Protein AF-A0A2J8N639-F1 (afdb_monomer)

Organism: Pan troglodytes (NCBI:txid9598)

Nearest PDB structures (foldseek):
  8d0v-assembly2_B  TM=6.821E-01  e=2.154E-20  Homo sapiens
  8czl-assembly1_A  TM=6.821E-01  e=3.041E-20  Homo sapiens
  6wq1-assembly3_C  TM=6.796E-01  e=7.989E-16  Homo sapiens
  8car-assembly1_A  TM=8.330E-01  e=1.829E-03  Thermomonospora curvata
  8byk-assembly1_A  TM=8.076E-01  e=1.722E-02  Clostridium

Solvent-accessible surface area (backbone atoms only — not comparable to full-atom values): 7692 Å² total; per-residue (Å²): 106,70,67,56,55,49,52,53,14,35,52,44,7,59,77,69,70,32,52,92,64,26,59,56,37,44,72,60,96,92,40,78,34,56,25,23,69,72,12,52,25,26,57,48,46,50,52,53,71,74,62,74,48,74,86,54,46,65,52,48,53,35,45,52,52,47,42,70,74,64,31,79,40,64,64,24,46,6,27,38,58,8,21,39,21,28,26,48,34,26,46,52,48,16,75,72,68,69,45,63,69,28,46,51,53,26,51,56,40,45,56,58,55,72,49,68,80,74,76,75,42,52,83,44,97,49,53,66,35,54,47,53,9,50,46,18,33,51,49,45,57,60,49,59,76,70,116

Secondary structure (DSSP, 8-state):
-HHHHHHHHHHHHHHTT-TTT-S---EETTEE--STTTSHHHHHHHHHHHH--GGGHHHHHHHHHHHHHH-S-TT-SSTTTSHHHHHHHHHHHHHHH--HHHHHHHHHHHHHHHTTTTT-PPPPSSTTSTTTSHHHHHHHHHHTT--

Mean predicted aligned error: 6.3 Å

InterPro domains:
  IPR007822 Lanthionine synthetase C-like [PF05147] (48-146)
  IPR007822 Lanthionine synthetase C-like [PR01950] (33-53)
  IPR007822 Lanthionine synthetase C-like [PR01950] (77-90)
  IPR007822 Lanthionine synthetase C-like [PR01950] (127-144)
  IPR007822 Lanthionine synthetase C-like [SM01260] (1-146)
  IPR012341 Six-hairpin glycosidase-like superfamily [G3DSA:1.50.10.10] (1-50)
  IPR012341 Six-hairpin glycosidase-like superfamily [G3DSA:1.50.10.10] (51-147)

Radius of gyration: 14.68 Å; Cα contacts (8 Å, |Δi|>4): 247; chains: 1; bounding box: 36×25×37 Å

Foldseek 3Di:
DLVVQLVQQQVVCVVVVVCVQANGWFDDPNDTALACAGHDQVSLLVVCVPPVDPVCLVRLVSSLVVCLVQVQDLQFCAQGRHLLVSLVSLVSNCVSPVPVVSLVSSVVSLVVLVCHPVSNRDQFPPQPDRGRHDVVSVVSNVVNVPD

Sequence (147 aa):
ICETILTSGENLARKRNFTAKSPLMYEWYQEYYVGAAHGLAGIYYYLMQVFREEKYLCDAYQCADVIWQYGLLKKGYGLCHGSAGNAYAFLTLYNFTQDMKYLYRACKFAEWCLEYGEHGCRTPDTPFSLFEGMAGTIYFLADLLVP

pLDDT: mean 86.38, std 10.73, range [60.75, 98.56]

Structure (mmCIF, N/CA/C/O backbone):
data_AF-A0A2J8N639-F1
#
_entry.id   AF-A0A2J8N639-F1
#
loop_
_atom_site.group_PDB
_atom_site.id
_atom_site.type_symbol
_atom_site.label_atom_id
_atom_site.label_alt_id
_atom_site.label_comp_id
_atom_site.label_asym_id
_atom_site.label_entity_id
_atom_site.label_seq_id
_atom_site.pdbx_PDB_ins_code
_atom_site.Cartn_x
_atom_site.Cartn_y
_atom_site.Cartn_z
_atom_site.occupancy
_atom_site.B_iso_or_equiv
_atom_site.auth_seq_id
_atom_site.auth_comp_id
_atom_site.auth_asym_id
_atom_site.auth_atom_id
_atom_site.pdbx_PDB_model_num
ATOM 1 N N . ILE A 1 1 ? 6.337 -12.738 18.473 1.00 64.00 1 ILE A N 1
ATOM 2 C CA . ILE A 1 1 ? 6.641 -12.087 17.171 1.00 64.00 1 ILE A CA 1
ATOM 3 C C . ILE A 1 1 ? 5.738 -10.873 16.951 1.00 64.00 1 ILE A C 1
ATOM 5 O O . ILE A 1 1 ? 6.276 -9.778 16.904 1.00 64.00 1 ILE A O 1
ATOM 9 N N . CYS A 1 2 ? 4.405 -11.010 16.898 1.00 66.06 2 CYS A N 1
ATOM 10 C CA . CYS A 1 2 ? 3.497 -9.863 16.697 1.00 66.06 2 CYS A CA 1
ATOM 11 C C . CYS A 1 2 ? 3.646 -8.773 17.769 1.00 66.06 2 CYS A C 1
ATOM 13 O O . CYS A 1 2 ? 3.852 -7.615 17.430 1.00 66.06 2 CYS A O 1
ATOM 15 N N . GLU A 1 3 ? 3.653 -9.146 19.053 1.00 74.62 3 GLU A N 1
ATOM 16 C CA . GLU A 1 3 ? 3.900 -8.194 20.150 1.00 74.62 3 GLU A CA 1
ATOM 17 C C . GLU A 1 3 ? 5.250 -7.486 20.020 1.00 74.62 3 GLU A C 1
ATOM 19 O O . GLU A 1 3 ? 5.358 -6.294 20.284 1.00 74.62 3 GLU A O 1
ATOM 24 N N . THR A 1 4 ? 6.282 -8.199 19.566 1.00 79.44 4 THR A N 1
ATOM 25 C CA . THR A 1 4 ? 7.621 -7.638 19.351 1.00 79.44 4 THR A CA 1
ATOM 26 C C . THR A 1 4 ? 7.606 -6.581 18.244 1.00 79.44 4 THR A C 1
ATOM 28 O O . THR A 1 4 ? 8.224 -5.529 18.390 1.00 79.44 4 THR A O 1
ATOM 31 N N . ILE A 1 5 ? 6.868 -6.836 17.158 1.00 76.50 5 ILE A N 1
ATOM 32 C CA . ILE A 1 5 ? 6.698 -5.905 16.034 1.00 76.50 5 ILE A CA 1
ATOM 33 C C . ILE A 1 5 ? 5.902 -4.665 16.466 1.00 76.50 5 ILE A C 1
ATOM 35 O O . ILE A 1 5 ? 6.301 -3.545 16.136 1.00 76.50 5 ILE A O 1
ATOM 39 N N . LEU A 1 6 ? 4.818 -4.849 17.227 1.00 80.06 6 LEU A N 1
ATOM 40 C CA . LEU A 1 6 ? 4.016 -3.756 17.788 1.00 80.06 6 LEU A CA 1
ATOM 41 C C . LEU A 1 6 ? 4.853 -2.898 18.742 1.00 80.06 6 LEU A C 1
ATOM 43 O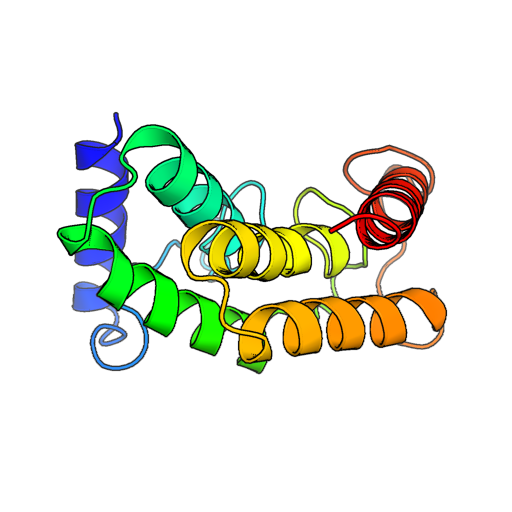 O . LEU A 1 6 ? 5.024 -1.707 18.509 1.00 80.06 6 LEU A O 1
ATOM 47 N N . THR A 1 7 ? 5.496 -3.525 19.729 1.00 85.19 7 THR A N 1
ATOM 48 C CA . THR A 1 7 ? 6.348 -2.848 20.722 1.00 85.19 7 THR A CA 1
ATOM 49 C C . THR A 1 7 ? 7.463 -2.051 20.045 1.00 85.19 7 THR A C 1
ATOM 51 O O . THR A 1 7 ? 7.733 -0.909 20.413 1.00 85.19 7 THR A O 1
ATOM 54 N N . SER A 1 8 ? 8.119 -2.626 19.029 1.00 86.25 8 SER A N 1
ATOM 55 C CA . SER A 1 8 ? 9.143 -1.913 18.258 1.00 86.25 8 SER A CA 1
ATOM 56 C C . SER A 1 8 ? 8.564 -0.688 17.543 1.00 86.25 8 SER A C 1
ATOM 58 O O . SER A 1 8 ? 9.176 0.382 17.577 1.00 86.25 8 SER A O 1
ATOM 60 N N . GLY A 1 9 ? 7.394 -0.839 16.915 1.00 85.00 9 GLY A N 1
ATOM 61 C CA . GLY A 1 9 ? 6.716 0.233 16.191 1.00 85.00 9 GLY A CA 1
ATOM 62 C C . GLY A 1 9 ? 6.274 1.384 17.097 1.00 85.00 9 GLY A C 1
ATOM 63 O O . GLY A 1 9 ? 6.541 2.547 16.792 1.00 85.00 9 GLY A O 1
ATOM 64 N N . GLU A 1 10 ? 5.661 1.065 18.237 1.00 87.81 10 GLU A N 1
ATOM 65 C CA . GLU A 1 10 ? 5.215 2.033 19.246 1.00 87.81 10 GLU A CA 1
ATOM 66 C C . GLU A 1 10 ? 6.390 2.804 19.851 1.00 87.81 10 GLU A C 1
ATOM 68 O O . GLU A 1 10 ? 6.333 4.025 20.023 1.00 87.81 10 GLU A O 1
ATOM 73 N N . ASN A 1 11 ? 7.482 2.098 20.167 1.00 89.50 11 ASN A N 1
ATOM 74 C CA . ASN A 1 11 ? 8.679 2.706 20.739 1.00 89.50 11 ASN A CA 1
ATOM 75 C C . ASN A 1 11 ? 9.284 3.739 19.790 1.00 89.50 11 ASN A C 1
ATOM 77 O O . ASN A 1 11 ? 9.648 4.836 20.226 1.00 89.50 11 ASN A O 1
ATOM 81 N N . LEU A 1 12 ? 9.369 3.423 18.494 1.00 87.19 12 LEU A N 1
ATOM 82 C CA . LEU A 1 12 ? 9.891 4.368 17.517 1.00 87.19 12 LEU A CA 1
ATOM 83 C C . LEU A 1 12 ? 8.930 5.538 17.285 1.00 87.19 12 LEU A C 1
ATOM 85 O O . LEU A 1 12 ? 9.378 6.687 17.270 1.00 87.19 12 LEU A O 1
ATOM 89 N N . ALA A 1 13 ? 7.625 5.271 17.165 1.00 86.94 13 ALA A N 1
ATOM 90 C CA . ALA A 1 13 ? 6.616 6.316 17.011 1.00 86.94 13 ALA A CA 1
ATOM 91 C C . ALA A 1 13 ? 6.670 7.320 18.172 1.00 86.94 13 ALA A C 1
ATOM 93 O O . ALA A 1 13 ? 6.679 8.531 17.948 1.00 86.94 13 ALA A O 1
ATOM 94 N N . ARG A 1 14 ? 6.819 6.829 19.408 1.00 89.19 14 ARG A N 1
ATOM 95 C CA . ARG A 1 14 ? 6.990 7.661 20.605 1.00 89.19 14 ARG A CA 1
ATOM 96 C C . ARG A 1 14 ? 8.307 8.432 20.592 1.00 89.19 14 ARG A C 1
ATOM 98 O O . ARG A 1 14 ? 8.305 9.642 20.783 1.00 89.19 14 ARG A O 1
ATOM 105 N N . LYS A 1 15 ? 9.429 7.756 20.320 1.00 89.69 15 LYS A N 1
ATOM 106 C CA . LYS A 1 15 ? 10.773 8.364 20.300 1.00 89.69 15 LYS A CA 1
ATOM 107 C C . LYS A 1 15 ? 10.891 9.508 19.288 1.00 89.69 15 LYS A C 1
ATOM 109 O O . LYS A 1 15 ? 11.682 10.425 19.490 1.00 89.69 15 LYS A O 1
ATOM 114 N N . ARG A 1 16 ? 10.137 9.443 18.190 1.00 88.38 16 ARG A N 1
ATOM 115 C CA . ARG A 1 16 ? 10.179 10.407 17.081 1.00 88.38 16 ARG A CA 1
ATOM 116 C C . ARG A 1 16 ? 8.973 11.357 17.042 1.00 88.38 16 ARG A C 1
ATOM 118 O O . ARG A 1 16 ? 8.853 12.114 16.085 1.00 88.38 16 ARG A O 1
ATOM 125 N N . ASN A 1 17 ? 8.107 11.345 18.062 1.00 85.25 17 ASN A N 1
ATOM 126 C CA . ASN A 1 17 ? 6.879 12.153 18.139 1.00 85.25 17 ASN A CA 1
ATOM 127 C C . ASN A 1 17 ? 5.917 11.958 16.946 1.00 85.25 17 ASN A C 1
ATOM 129 O O . ASN A 1 17 ? 5.268 12.900 16.491 1.00 85.25 17 ASN A O 1
ATOM 133 N N . PHE A 1 18 ? 5.803 10.726 16.445 1.00 82.94 18 PHE A N 1
ATOM 134 C CA . PHE A 1 18 ? 4.844 10.352 15.402 1.00 82.94 18 PHE A CA 1
ATOM 135 C C . PHE A 1 18 ? 3.499 9.874 15.932 1.00 82.94 18 PHE A C 1
ATOM 137 O O . PHE A 1 18 ? 2.576 9.781 15.134 1.00 82.94 18 PHE A O 1
ATOM 144 N N . THR A 1 19 ? 3.347 9.625 17.234 1.00 80.25 19 THR A N 1
ATOM 145 C CA . THR A 1 19 ? 2.131 9.042 17.835 1.00 80.25 19 THR A CA 1
ATOM 146 C C . THR A 1 19 ? 0.834 9.783 17.498 1.00 80.25 19 THR A C 1
ATOM 148 O O . THR A 1 19 ? -0.218 9.162 17.458 1.00 80.25 19 THR A O 1
ATOM 151 N N . ALA A 1 20 ? 0.888 11.090 17.216 1.00 77.44 20 ALA A N 1
ATOM 152 C CA . ALA A 1 20 ? -0.279 11.865 16.778 1.00 77.44 20 ALA A CA 1
ATOM 153 C C . ALA A 1 20 ? -0.687 11.622 15.308 1.00 77.44 20 ALA A C 1
ATOM 155 O O . ALA A 1 20 ? -1.785 11.993 14.907 1.00 77.44 20 ALA A O 1
ATOM 156 N N . LYS A 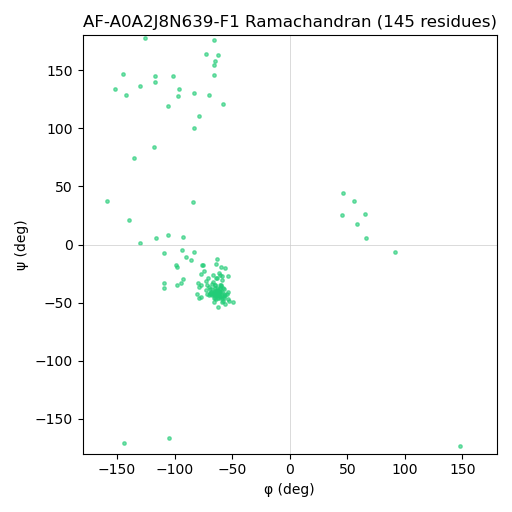1 21 ? 0.211 11.057 14.493 1.00 78.25 21 LYS A N 1
ATOM 157 C CA . LYS A 1 21 ? 0.018 10.771 13.061 1.00 78.25 21 LYS A CA 1
ATOM 158 C C . LYS A 1 21 ? -0.107 9.277 12.772 1.00 78.25 21 LYS A C 1
ATOM 160 O O . LYS A 1 21 ? -0.832 8.898 11.863 1.00 78.25 21 LYS A O 1
ATOM 165 N N . SER A 1 22 ? 0.652 8.455 13.491 1.00 80.19 22 SER A N 1
ATOM 166 C CA . SER A 1 22 ? 0.689 7.004 13.340 1.00 80.19 22 SER A CA 1
ATOM 167 C C . SER A 1 22 ? 1.056 6.365 14.678 1.00 80.19 22 SER A C 1
ATOM 169 O O . SER A 1 22 ? 2.039 6.801 15.290 1.00 80.19 22 SER A O 1
ATOM 171 N N . PRO A 1 23 ? 0.346 5.319 15.124 1.00 80.75 23 PRO A N 1
ATOM 172 C CA . PRO A 1 23 ? 0.629 4.677 16.403 1.00 80.75 23 PRO A CA 1
ATOM 173 C C . PRO A 1 23 ? 1.868 3.775 16.307 1.00 80.75 23 PRO A C 1
ATOM 175 O O . PRO A 1 23 ? 2.591 3.602 17.286 1.00 80.75 23 PRO A O 1
ATOM 178 N N . LEU A 1 24 ? 2.171 3.285 15.100 1.00 83.25 24 LEU A N 1
ATOM 179 C CA . LEU A 1 24 ? 3.375 2.522 14.780 1.00 83.25 24 LEU A CA 1
ATOM 180 C C . LEU A 1 24 ? 4.228 3.284 13.764 1.00 83.25 24 LEU A C 1
ATOM 182 O O . LEU A 1 24 ? 3.706 3.938 12.859 1.00 83.25 24 LEU A O 1
ATOM 186 N N . MET A 1 25 ? 5.547 3.180 13.885 1.00 84.69 25 MET A N 1
ATOM 187 C CA . MET A 1 25 ? 6.498 3.670 12.889 1.00 84.69 25 MET A CA 1
ATOM 188 C C . MET A 1 25 ? 7.692 2.724 12.822 1.00 84.69 25 MET A C 1
ATOM 190 O O . MET A 1 25 ? 8.101 2.183 13.844 1.00 84.69 25 MET A O 1
ATOM 194 N N . TYR A 1 26 ? 8.284 2.561 11.640 1.00 83.31 26 TYR A N 1
ATOM 195 C CA . TYR A 1 26 ? 9.437 1.684 11.436 1.00 83.31 26 TYR A CA 1
ATOM 196 C C . TYR A 1 26 ? 10.543 2.430 10.683 1.00 83.31 26 TYR A C 1
ATOM 198 O O . TYR A 1 26 ? 10.263 3.154 9.726 1.00 83.31 26 TYR A O 1
ATOM 206 N N . GLU A 1 27 ? 11.791 2.271 11.137 1.00 81.31 27 GLU A N 1
ATOM 207 C CA . GLU A 1 27 ? 12.986 2.810 10.479 1.00 81.31 27 GLU A CA 1
ATOM 208 C C . GLU A 1 27 ? 13.898 1.670 10.021 1.00 81.31 27 GLU A C 1
ATOM 210 O O . GLU A 1 27 ? 14.091 0.684 10.732 1.00 81.31 27 GLU A O 1
ATOM 215 N N . TRP A 1 28 ? 14.482 1.821 8.836 1.00 71.62 28 TRP A N 1
ATOM 216 C CA . TRP A 1 28 ? 15.517 0.929 8.318 1.00 71.62 28 TRP A CA 1
ATOM 217 C C . TRP A 1 28 ? 16.546 1.769 7.557 1.00 71.62 28 TRP A C 1
ATOM 219 O O . TRP A 1 28 ? 16.179 2.608 6.742 1.00 71.62 28 TRP A O 1
ATOM 229 N N . TYR A 1 29 ? 17.838 1.621 7.870 1.00 70.12 29 TYR A N 1
ATOM 230 C CA . TYR A 1 29 ? 18.899 2.531 7.394 1.00 70.12 29 TYR A CA 1
ATOM 231 C C . TYR A 1 29 ? 18.550 4.031 7.526 1.00 70.12 29 TYR A C 1
ATOM 233 O O . TYR A 1 29 ? 18.805 4.811 6.619 1.00 70.12 29 TYR A O 1
ATOM 241 N N . GLN A 1 30 ? 17.980 4.433 8.671 1.00 72.81 30 GLN A N 1
ATOM 242 C CA . GLN A 1 30 ? 17.615 5.827 9.000 1.00 72.81 30 GLN A CA 1
ATOM 243 C C . GLN A 1 30 ? 16.491 6.451 8.150 1.00 72.81 30 GLN A C 1
ATOM 245 O O . GLN A 1 30 ? 16.163 7.618 8.350 1.00 72.81 30 GLN A O 1
ATOM 250 N N . GLU A 1 31 ? 15.857 5.680 7.271 1.00 75.25 31 GLU A N 1
ATOM 251 C CA . GLU A 1 31 ? 14.688 6.099 6.495 1.00 75.25 31 GLU A CA 1
ATOM 252 C C . GLU A 1 31 ? 13.409 5.526 7.122 1.00 75.25 31 GLU A C 1
ATOM 254 O O . GLU A 1 31 ? 13.420 4.407 7.641 1.00 75.25 31 GLU A O 1
ATOM 259 N N . TYR A 1 32 ? 12.300 6.272 7.076 1.00 79.88 32 TYR A N 1
ATOM 260 C CA . TYR A 1 32 ? 10.993 5.801 7.555 1.00 79.88 32 TYR A CA 1
ATOM 261 C C . TYR A 1 32 ? 10.293 4.956 6.481 1.00 79.88 32 TYR A C 1
ATOM 263 O O . TYR A 1 32 ? 10.177 5.383 5.331 1.00 79.88 32 TYR A O 1
ATOM 271 N N . TYR A 1 33 ? 9.798 3.767 6.840 1.00 75.19 33 TYR A N 1
ATOM 272 C CA . TYR A 1 33 ? 9.242 2.812 5.872 1.00 75.19 33 TYR A CA 1
ATOM 273 C C . TYR A 1 33 ? 7.713 2.729 5.923 1.00 75.19 33 TYR A C 1
ATOM 275 O O . TYR A 1 33 ? 7.112 2.301 6.907 1.00 75.19 33 TYR A O 1
ATOM 283 N N . VAL A 1 34 ? 7.082 3.057 4.792 1.00 76.75 34 VAL A N 1
ATOM 284 C CA . VAL A 1 34 ? 5.629 2.905 4.566 1.00 76.75 34 VAL A CA 1
ATOM 285 C C . VAL A 1 34 ? 5.300 1.621 3.778 1.00 76.75 34 VAL A C 1
ATOM 287 O O . VAL A 1 34 ? 4.168 1.155 3.820 1.00 76.75 34 VAL A O 1
ATOM 290 N N . GLY A 1 35 ? 6.300 1.028 3.110 1.00 71.62 35 GLY A N 1
ATOM 291 C CA . GLY A 1 35 ? 6.172 -0.077 2.146 1.00 71.62 35 GLY A CA 1
ATOM 292 C C . GLY A 1 35 ? 5.607 -1.403 2.678 1.00 71.62 35 GLY A C 1
ATOM 293 O O . GLY A 1 35 ? 5.633 -1.674 3.875 1.00 71.62 35 GLY A O 1
ATOM 294 N N . ALA A 1 36 ? 5.172 -2.278 1.769 1.00 63.19 36 ALA A N 1
ATOM 295 C CA . ALA A 1 36 ? 4.526 -3.550 2.105 1.00 63.19 36 ALA A CA 1
ATOM 296 C C . ALA A 1 36 ? 5.450 -4.690 2.585 1.00 63.19 36 ALA A C 1
ATOM 298 O O . ALA A 1 36 ? 4.968 -5.625 3.206 1.00 63.19 36 ALA A O 1
ATOM 299 N N . ALA A 1 37 ? 6.763 -4.647 2.357 1.00 62.84 37 ALA A N 1
ATOM 300 C CA . ALA A 1 37 ? 7.673 -5.678 2.877 1.00 62.84 37 ALA A CA 1
ATOM 301 C C . ALA A 1 37 ? 8.313 -5.309 4.223 1.00 62.84 37 ALA A C 1
ATOM 303 O O . ALA A 1 37 ? 8.577 -6.184 5.039 1.00 62.84 37 ALA A O 1
ATOM 304 N N . HIS A 1 38 ? 8.575 -4.021 4.461 1.00 60.75 38 HIS A N 1
ATOM 305 C CA . HIS A 1 38 ? 9.360 -3.560 5.618 1.00 60.75 38 HIS A CA 1
ATOM 306 C C . HIS A 1 38 ? 8.792 -2.293 6.272 1.00 60.75 38 HIS A C 1
ATOM 308 O O . HIS A 1 38 ? 9.517 -1.556 6.932 1.00 60.75 38 HIS A O 1
ATOM 314 N N . GLY A 1 39 ? 7.512 -1.999 6.057 1.00 65.62 39 GLY A N 1
ATOM 315 C CA . GLY A 1 39 ? 6.874 -0.778 6.531 1.00 65.62 39 GLY A CA 1
ATOM 316 C C . GLY A 1 39 ? 5.433 -0.987 6.965 1.00 65.62 39 GLY A C 1
ATOM 317 O O . GLY A 1 39 ? 4.949 -2.116 7.086 1.00 65.62 39 GLY A O 1
ATOM 318 N N . LEU A 1 40 ? 4.759 0.134 7.212 1.00 69.25 40 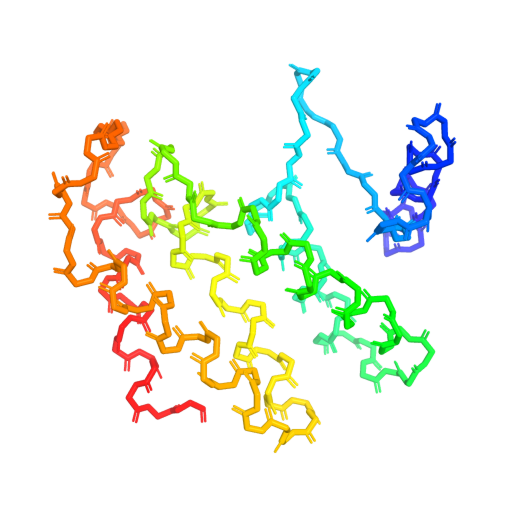LEU A N 1
ATOM 319 C CA . LEU A 1 40 ? 3.400 0.155 7.748 1.00 69.25 40 LEU A CA 1
ATOM 320 C C . LEU A 1 40 ? 2.444 -0.715 6.917 1.00 69.25 40 LEU A C 1
ATOM 322 O O . LEU A 1 40 ? 1.792 -1.585 7.482 1.00 69.25 40 LEU A O 1
ATOM 326 N N . ALA A 1 41 ? 2.416 -0.590 5.588 1.00 68.94 41 ALA A N 1
ATOM 327 C CA . ALA A 1 41 ? 1.470 -1.348 4.764 1.00 68.94 41 ALA A CA 1
ATOM 328 C C . ALA A 1 41 ? 1.533 -2.872 4.997 1.00 68.94 41 ALA A C 1
ATOM 330 O O . ALA A 1 41 ? 0.498 -3.519 5.135 1.00 68.94 41 ALA A O 1
ATOM 331 N N . GLY A 1 42 ? 2.738 -3.433 5.112 1.00 71.38 42 GLY A N 1
ATOM 332 C CA . GLY A 1 42 ? 2.954 -4.874 5.268 1.00 71.38 42 GLY A CA 1
ATOM 333 C C . GLY A 1 42 ? 2.667 -5.398 6.658 1.00 71.38 42 GLY A C 1
ATOM 334 O O . GLY A 1 42 ? 2.007 -6.420 6.847 1.00 71.38 42 GLY A O 1
ATOM 335 N N . ILE A 1 43 ? 3.167 -4.669 7.652 1.00 70.25 43 ILE A N 1
ATOM 336 C CA . ILE A 1 43 ? 2.989 -5.033 9.052 1.00 70.25 43 ILE A CA 1
ATOM 337 C C . ILE A 1 43 ? 1.505 -4.962 9.417 1.00 70.25 43 ILE A C 1
ATOM 339 O O . ILE A 1 43 ? 0.995 -5.870 10.068 1.00 70.25 43 ILE A O 1
ATOM 343 N N . TYR A 1 44 ? 0.782 -3.955 8.925 1.00 67.44 44 TYR A N 1
ATOM 344 C CA . TYR A 1 44 ? -0.657 -3.857 9.153 1.00 67.44 44 TYR A CA 1
ATOM 345 C C . TYR A 1 44 ? -1.471 -4.872 8.361 1.00 67.44 44 TYR A C 1
ATOM 347 O O . TYR A 1 44 ? -2.394 -5.443 8.937 1.00 67.44 44 TYR A O 1
ATOM 355 N N . TYR A 1 45 ? -1.110 -5.163 7.103 1.00 68.81 45 TYR A N 1
ATOM 356 C CA . TYR A 1 45 ? -1.704 -6.276 6.354 1.00 68.81 45 TYR A CA 1
ATOM 357 C C . TYR A 1 45 ? -1.683 -7.562 7.190 1.00 68.81 45 TYR A C 1
ATOM 359 O O . TYR A 1 45 ? -2.714 -8.203 7.392 1.00 68.81 45 TYR A O 1
ATOM 367 N N . TYR A 1 46 ? -0.519 -7.887 7.757 1.00 67.38 46 TYR A N 1
ATOM 368 C CA . TYR A 1 46 ? -0.343 -9.070 8.590 1.00 67.38 46 TYR A CA 1
ATOM 369 C C . TYR A 1 46 ? -1.148 -9.002 9.898 1.00 67.38 46 TYR A C 1
ATOM 371 O O . TYR A 1 46 ? -1.838 -9.958 10.248 1.00 67.38 46 TYR A O 1
ATOM 379 N N . LEU A 1 47 ? -1.113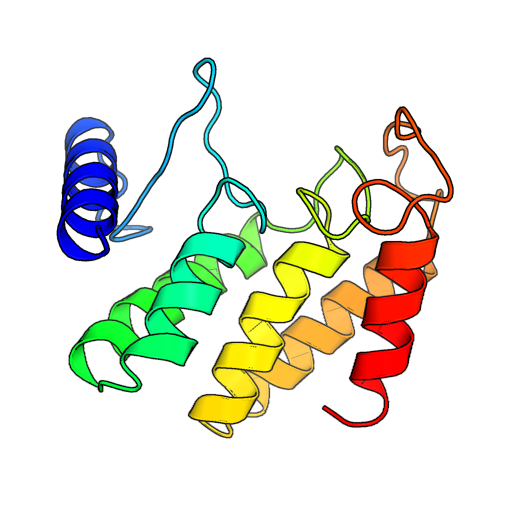 -7.872 10.615 1.00 66.81 47 LEU A N 1
ATOM 380 C CA . LEU A 1 47 ? -1.848 -7.711 11.876 1.00 66.81 47 LEU A CA 1
ATOM 381 C C . LEU A 1 47 ? -3.371 -7.813 11.680 1.00 66.81 47 LEU A C 1
ATOM 383 O O . LEU A 1 47 ? -4.047 -8.465 12.476 1.00 66.81 47 LEU A O 1
ATOM 387 N N . MET A 1 48 ? -3.910 -7.235 10.603 1.00 68.00 48 MET A N 1
ATOM 388 C CA . MET A 1 48 ? -5.337 -7.318 10.281 1.00 68.00 48 MET A CA 1
ATOM 389 C C . MET A 1 48 ? -5.768 -8.728 9.865 1.00 68.00 48 MET A C 1
ATOM 391 O O . MET A 1 48 ? -6.816 -9.199 10.305 1.00 68.00 48 MET A O 1
ATOM 395 N N . GLN A 1 49 ? -4.960 -9.411 9.046 1.00 66.62 49 GLN A N 1
ATOM 396 C CA . GLN A 1 49 ? -5.224 -10.783 8.597 1.00 66.62 49 GLN A CA 1
ATOM 397 C C . GLN A 1 49 ? -5.239 -11.778 9.763 1.00 66.62 49 GLN A C 1
ATOM 399 O O . GLN A 1 49 ? -6.120 -12.635 9.822 1.00 66.62 49 GLN A O 1
ATOM 404 N N . VAL A 1 50 ? -4.280 -11.659 10.688 1.00 62.47 50 VAL A N 1
ATOM 405 C CA . VAL A 1 50 ? -4.074 -12.643 11.761 1.00 62.47 50 VAL A CA 1
ATOM 406 C C . VAL A 1 50 ? -5.049 -12.458 12.915 1.00 62.47 50 VAL A C 1
ATOM 408 O O . VAL A 1 50 ? -5.558 -13.451 13.430 1.00 62.47 50 VAL A O 1
ATOM 411 N N . PHE A 1 51 ? -5.309 -11.219 13.338 1.00 61.53 51 PHE A N 1
ATOM 412 C CA . PHE A 1 51 ? -6.067 -11.000 14.567 1.00 61.53 51 PHE A CA 1
ATOM 413 C C . PHE A 1 51 ? -7.542 -10.710 14.314 1.00 61.53 51 PHE A C 1
ATOM 415 O O . PHE A 1 51 ? -8.360 -11.155 15.106 1.00 61.53 51 PHE A O 1
ATOM 422 N N . ARG A 1 52 ? -7.919 -10.013 13.228 1.00 66.00 52 ARG A N 1
ATOM 423 C CA . ARG A 1 52 ? -9.321 -9.596 12.976 1.00 66.00 52 ARG A CA 1
ATOM 424 C C . ARG A 1 52 ? -10.018 -8.996 14.215 1.00 66.00 52 ARG A C 1
ATOM 426 O O . ARG A 1 52 ? -11.238 -9.044 14.342 1.00 66.00 52 ARG A O 1
ATOM 433 N N . GLU A 1 53 ? -9.237 -8.441 15.136 1.00 68.06 53 GLU A N 1
ATOM 434 C CA . GLU A 1 53 ? -9.709 -7.915 16.408 1.00 68.06 53 GLU A CA 1
ATOM 435 C C . GLU A 1 53 ? -9.928 -6.410 16.286 1.00 68.06 53 GLU A C 1
ATOM 437 O O . GLU A 1 53 ? -9.064 -5.671 15.810 1.00 68.06 53 GLU A O 1
ATOM 442 N N . GLU A 1 54 ? -11.068 -5.947 16.790 1.00 68.06 54 GLU A N 1
ATOM 443 C CA . GLU A 1 54 ? -11.490 -4.545 16.725 1.00 68.06 54 GLU A CA 1
ATOM 444 C C . GLU A 1 54 ? -10.489 -3.592 17.403 1.00 68.06 54 GLU A C 1
ATOM 446 O O . GLU A 1 54 ? -10.328 -2.446 16.985 1.00 68.06 54 GLU A O 1
ATOM 451 N N . LYS A 1 55 ? -9.723 -4.087 18.388 1.00 73.50 55 LYS A N 1
ATOM 452 C CA . LYS A 1 55 ? -8.702 -3.303 19.101 1.00 73.50 55 LYS A CA 1
ATOM 453 C C . LYS A 1 55 ? -7.587 -2.770 18.192 1.00 73.50 55 LYS A C 1
ATOM 455 O O . LYS A 1 55 ? -7.009 -1.740 18.510 1.00 73.50 55 LYS A O 1
ATOM 460 N N . TYR A 1 56 ? -7.308 -3.434 17.067 1.00 75.00 56 TYR A N 1
ATOM 461 C CA . TYR A 1 56 ? -6.297 -2.999 16.093 1.00 75.00 56 TYR A CA 1
ATOM 462 C C . TYR A 1 56 ? -6.884 -2.153 14.955 1.00 75.00 56 TYR A C 1
ATOM 464 O O . TYR A 1 56 ? -6.147 -1.647 14.107 1.00 75.00 56 TYR A O 1
ATOM 472 N N . LEU A 1 57 ? -8.209 -1.988 14.913 1.00 79.62 57 LEU A N 1
ATOM 473 C CA . LEU A 1 57 ? -8.890 -1.315 13.812 1.00 79.62 57 LEU A CA 1
ATOM 474 C C . LEU A 1 57 ? -8.618 0.196 13.799 1.00 79.62 57 LEU A C 1
ATOM 476 O O . LEU A 1 57 ? -8.441 0.779 12.732 1.00 79.62 57 LEU A O 1
ATOM 480 N N . CYS A 1 58 ? -8.524 0.822 14.977 1.00 81.50 58 CYS A N 1
ATOM 481 C CA . CYS A 1 58 ? -8.161 2.238 15.094 1.00 81.50 58 CYS A CA 1
ATOM 482 C C . CYS A 1 58 ? -6.779 2.513 14.477 1.00 81.50 58 CYS A C 1
ATOM 484 O O . CYS A 1 58 ? -6.620 3.429 13.668 1.00 81.50 58 CYS A O 1
ATOM 486 N N . ASP A 1 59 ? -5.803 1.659 14.787 1.00 78.94 59 ASP A N 1
ATOM 487 C CA . ASP A 1 59 ? -4.442 1.776 14.268 1.00 78.94 59 ASP A CA 1
ATOM 488 C C . ASP A 1 59 ? -4.392 1.525 12.754 1.00 78.94 59 ASP A C 1
ATOM 490 O O . ASP A 1 59 ? -3.701 2.237 12.019 1.00 78.94 59 ASP A O 1
ATOM 494 N N . ALA A 1 60 ? -5.186 0.563 12.266 1.00 81.62 60 ALA A N 1
ATOM 495 C CA . ALA A 1 60 ? -5.335 0.295 10.839 1.00 81.62 60 ALA A CA 1
ATOM 496 C C . ALA A 1 60 ? -5.899 1.506 10.078 1.00 81.62 60 ALA A C 1
ATOM 498 O O . ALA A 1 60 ? -5.400 1.837 9.001 1.00 81.62 60 ALA A O 1
ATOM 499 N N . TYR A 1 61 ? -6.882 2.216 10.644 1.00 86.00 61 TYR A N 1
ATOM 500 C CA . TYR A 1 61 ? -7.400 3.452 10.052 1.00 86.00 61 TYR A CA 1
ATOM 501 C C . TYR A 1 61 ? -6.335 4.545 9.964 1.00 86.00 61 TYR A C 1
ATOM 503 O O . TYR A 1 61 ? -6.163 5.140 8.898 1.00 86.00 61 TYR A O 1
ATOM 511 N N . GLN A 1 62 ? -5.578 4.762 11.041 1.00 82.81 62 GLN A N 1
ATOM 512 C CA . GLN A 1 62 ? -4.492 5.745 11.051 1.00 82.81 62 GLN A CA 1
ATOM 513 C C . GLN A 1 62 ? -3.413 5.395 10.022 1.00 82.81 62 GLN A C 1
ATOM 515 O O . GLN A 1 62 ? -2.939 6.258 9.285 1.00 82.81 62 GLN A O 1
ATOM 520 N N . CYS A 1 63 ? -3.066 4.118 9.889 1.00 83.19 63 CYS A N 1
ATOM 521 C CA . CYS A 1 63 ? -2.072 3.697 8.907 1.00 83.19 63 CYS A CA 1
ATOM 522 C C . CYS A 1 63 ? -2.569 3.768 7.473 1.00 83.19 63 CYS A C 1
ATOM 524 O O . CYS A 1 63 ? -1.807 4.169 6.595 1.00 83.19 63 CYS A O 1
ATOM 526 N N . ALA A 1 64 ? -3.847 3.492 7.228 1.00 89.50 64 ALA A N 1
ATOM 527 C CA . ALA A 1 64 ? -4.450 3.782 5.939 1.00 89.50 64 ALA A CA 1
ATOM 528 C C . ALA A 1 64 ? -4.367 5.285 5.608 1.00 89.50 64 ALA A C 1
ATOM 530 O O . ALA A 1 64 ? -4.153 5.640 4.453 1.00 89.50 64 ALA A O 1
ATOM 531 N N . ASP A 1 65 ? -4.490 6.183 6.586 1.00 90.69 65 ASP A N 1
ATOM 532 C CA . ASP A 1 65 ? -4.316 7.622 6.352 1.00 90.69 65 ASP A CA 1
ATOM 533 C C . ASP A 1 65 ? -2.855 8.000 6.049 1.00 90.69 65 ASP A C 1
ATOM 535 O O . ASP A 1 65 ? -2.605 8.781 5.128 1.00 90.69 65 ASP A O 1
ATOM 539 N N . VAL A 1 66 ? -1.878 7.381 6.720 1.00 88.62 66 VAL A N 1
ATOM 540 C CA . VAL A 1 66 ? -0.446 7.565 6.410 1.00 88.62 66 VAL A CA 1
ATOM 541 C C . VAL A 1 66 ? -0.107 7.047 5.011 1.00 88.62 66 VAL A C 1
ATOM 543 O O . VAL A 1 66 ? 0.550 7.742 4.237 1.00 88.62 66 VAL A O 1
ATOM 546 N N . ILE A 1 67 ? -0.570 5.845 4.658 1.00 90.88 67 ILE A N 1
ATOM 547 C CA . ILE A 1 67 ? -0.366 5.264 3.325 1.00 90.88 67 ILE A CA 1
ATOM 548 C C . ILE A 1 67 ? -1.057 6.128 2.273 1.00 90.88 67 ILE A C 1
ATOM 550 O O . ILE A 1 67 ? -0.490 6.366 1.215 1.00 90.88 67 ILE A O 1
ATOM 554 N N . TRP A 1 68 ? -2.241 6.664 2.560 1.00 95.50 68 TRP A N 1
ATOM 555 C CA . TRP A 1 68 ? -2.932 7.561 1.638 1.00 95.50 68 TRP A CA 1
ATOM 556 C C . TRP A 1 68 ? -2.121 8.827 1.356 1.00 95.50 68 TRP A C 1
ATOM 558 O O . TRP A 1 68 ? -2.043 9.272 0.215 1.00 95.50 68 TRP A O 1
ATOM 568 N N . GLN A 1 69 ? -1.482 9.382 2.383 1.00 94.56 69 GLN A N 1
ATOM 569 C CA . GLN A 1 69 ? -0.720 10.618 2.261 1.00 94.56 69 GLN A CA 1
ATOM 570 C C . GLN A 1 69 ? 0.678 10.423 1.647 1.00 94.56 69 GLN A C 1
ATOM 572 O O . GLN A 1 69 ? 1.167 11.316 0.957 1.00 94.56 69 GLN A O 1
ATOM 577 N N . TYR A 1 70 ? 1.329 9.283 1.898 1.00 92.12 70 TYR A N 1
ATOM 578 C CA . TYR A 1 70 ? 2.755 9.084 1.594 1.00 92.12 70 TYR A CA 1
ATOM 579 C C . TYR A 1 70 ? 3.071 7.796 0.814 1.00 92.12 70 TYR A C 1
ATOM 581 O O . TYR A 1 70 ? 4.234 7.505 0.546 1.00 92.12 70 TYR A O 1
ATOM 589 N N . GLY A 1 71 ? 2.060 7.003 0.459 1.00 92.56 71 GLY A N 1
ATOM 590 C CA . GLY A 1 71 ? 2.216 5.674 -0.137 1.00 92.56 71 GLY A CA 1
ATOM 591 C C . GLY A 1 71 ? 2.439 5.654 -1.650 1.00 92.56 71 GLY A C 1
ATOM 592 O O . GLY A 1 71 ? 2.719 4.581 -2.184 1.00 92.56 71 GLY A O 1
ATOM 593 N N . LEU A 1 72 ? 2.350 6.796 -2.338 1.00 94.69 72 LEU A N 1
ATOM 594 C CA . LEU A 1 72 ? 2.756 6.926 -3.741 1.00 94.69 72 LEU A CA 1
ATOM 595 C C . LEU A 1 72 ? 4.267 7.168 -3.809 1.00 94.69 72 LEU A C 1
ATOM 597 O O . LEU A 1 72 ? 4.759 8.267 -3.547 1.00 94.69 72 LEU A O 1
ATOM 601 N N . LEU A 1 73 ? 5.023 6.110 -4.103 1.00 89.50 73 LEU A N 1
ATOM 602 C CA . LEU A 1 73 ? 6.472 6.108 -3.919 1.00 89.50 73 LEU A CA 1
ATOM 603 C C . LEU A 1 73 ? 7.221 6.424 -5.219 1.00 89.50 73 LEU A C 1
ATOM 605 O O . LEU A 1 73 ? 7.127 5.698 -6.205 1.00 89.50 73 LEU A O 1
ATOM 609 N N . LYS A 1 74 ? 8.130 7.409 -5.169 1.00 87.50 74 LYS A N 1
ATOM 610 C CA . LYS A 1 74 ? 9.137 7.637 -6.232 1.00 87.50 74 LYS A CA 1
ATOM 611 C C . LYS A 1 74 ? 10.115 6.463 -6.403 1.00 87.50 74 LYS A C 1
ATOM 613 O O . LYS A 1 74 ? 10.866 6.414 -7.376 1.00 87.50 74 LYS A O 1
ATOM 618 N N . LYS A 1 75 ? 10.125 5.519 -5.452 1.00 88.81 75 LYS A N 1
ATOM 619 C CA . LYS A 1 75 ? 10.940 4.300 -5.507 1.00 88.81 75 LYS A CA 1
ATOM 620 C C . LYS A 1 75 ? 10.481 3.348 -6.616 1.00 88.81 75 LYS A C 1
ATOM 622 O O . LYS A 1 75 ? 11.332 2.699 -7.207 1.00 88.81 75 LYS A O 1
ATOM 627 N N . GLY A 1 76 ? 9.181 3.287 -6.906 1.00 92.88 76 GLY A N 1
ATOM 628 C CA . GLY A 1 76 ? 8.623 2.411 -7.933 1.00 92.88 76 GLY A CA 1
ATOM 629 C C . GLY A 1 76 ? 7.219 1.915 -7.593 1.00 92.88 76 GLY A C 1
ATOM 630 O O . GLY A 1 76 ? 6.613 2.324 -6.602 1.00 92.88 76 GLY A O 1
ATOM 631 N N . TYR A 1 77 ? 6.719 1.001 -8.422 1.00 96.75 77 TYR A N 1
ATOM 632 C CA . TYR A 1 77 ? 5.325 0.543 -8.402 1.00 96.75 77 TYR A CA 1
ATOM 633 C C . TYR A 1 77 ? 5.154 -0.893 -7.896 1.00 96.75 77 TYR A C 1
ATOM 635 O O . TYR A 1 77 ? 4.018 -1.320 -7.733 1.00 96.75 77 TYR A O 1
ATOM 643 N N . GLY A 1 78 ? 6.241 -1.639 -7.664 1.00 94.12 78 GLY A N 1
ATOM 644 C CA . GLY A 1 78 ? 6.203 -3.061 -7.301 1.00 94.12 78 GLY A CA 1
ATOM 645 C C . GLY A 1 78 ? 5.561 -3.369 -5.939 1.00 94.12 78 GLY A C 1
ATOM 646 O O . GLY A 1 78 ? 5.201 -2.476 -5.170 1.00 94.12 78 GLY A O 1
ATOM 647 N N . LEU A 1 79 ? 5.442 -4.660 -5.616 1.00 91.69 79 LEU A N 1
ATOM 648 C CA . LEU A 1 79 ? 4.756 -5.127 -4.404 1.00 91.69 79 LEU A CA 1
ATOM 649 C C . LEU A 1 79 ? 5.575 -4.962 -3.121 1.00 91.69 79 LEU A C 1
ATOM 651 O O . LEU A 1 79 ? 5.017 -4.678 -2.076 1.00 91.69 79 LEU A O 1
ATOM 655 N N . CYS A 1 80 ? 6.895 -5.123 -3.157 1.00 88.50 80 CYS A N 1
ATOM 656 C CA . CYS A 1 80 ? 7.724 -5.147 -1.948 1.00 88.50 80 CYS A CA 1
ATOM 657 C C . CYS A 1 80 ? 7.803 -3.770 -1.267 1.00 88.50 80 CYS A C 1
ATOM 659 O O . CYS A 1 80 ? 7.752 -3.638 -0.045 1.00 88.50 80 CYS A O 1
ATOM 661 N N . HIS A 1 81 ? 7.944 -2.710 -2.053 1.00 86.94 81 HIS A N 1
ATOM 662 C CA . HIS A 1 81 ? 8.148 -1.355 -1.537 1.00 86.94 81 HIS A CA 1
ATOM 663 C C . HIS A 1 81 ? 7.765 -0.295 -2.576 1.00 86.94 81 HIS A C 1
ATOM 665 O O . HIS A 1 81 ? 8.447 0.721 -2.714 1.00 86.94 81 HIS A O 1
ATOM 671 N N . GLY A 1 82 ? 6.700 -0.564 -3.329 1.00 92.38 82 GLY A N 1
ATOM 672 C CA . GLY A 1 82 ? 6.125 0.345 -4.312 1.00 92.38 82 GLY A CA 1
ATOM 673 C C . GLY A 1 82 ? 4.636 0.588 -4.079 1.00 92.38 82 GLY A C 1
ATOM 674 O O . GLY A 1 82 ? 4.029 0.035 -3.157 1.00 92.38 82 GLY A O 1
ATOM 675 N N . SER A 1 83 ? 4.057 1.446 -4.919 1.00 95.62 83 SER A N 1
ATOM 676 C CA . SER A 1 83 ? 2.661 1.877 -4.787 1.00 95.62 83 SER A CA 1
ATOM 677 C C . SER A 1 83 ? 1.665 0.708 -4.839 1.00 95.62 83 SER A C 1
ATOM 679 O O . SER A 1 83 ? 0.751 0.679 -4.021 1.00 95.62 83 SER A O 1
ATOM 681 N N . ALA A 1 84 ? 1.852 -0.296 -5.708 1.00 95.56 84 ALA A N 1
ATOM 682 C CA . ALA A 1 84 ? 0.928 -1.436 -5.784 1.00 95.56 84 ALA A CA 1
ATOM 683 C C . ALA A 1 84 ? 0.888 -2.240 -4.475 1.00 95.56 84 ALA A C 1
ATOM 685 O O . ALA A 1 84 ? -0.184 -2.569 -3.975 1.00 95.56 84 ALA A O 1
ATOM 686 N N . GLY A 1 85 ? 2.050 -2.494 -3.864 1.00 92.69 85 GLY A N 1
ATOM 687 C CA . GLY A 1 85 ? 2.117 -3.157 -2.559 1.00 92.69 85 GLY A CA 1
ATOM 688 C C . GLY A 1 85 ? 1.408 -2.370 -1.458 1.00 92.69 85 GLY A C 1
ATOM 689 O O . GLY A 1 85 ? 0.694 -2.939 -0.639 1.00 92.69 85 GLY A O 1
ATOM 690 N N . ASN A 1 86 ? 1.558 -1.046 -1.460 1.00 93.88 86 ASN A N 1
ATOM 691 C CA . ASN A 1 86 ? 0.878 -0.180 -0.498 1.00 93.88 86 ASN A CA 1
ATOM 692 C C . ASN A 1 86 ? -0.649 -0.208 -0.661 1.00 93.88 86 ASN A C 1
ATOM 694 O O . ASN A 1 86 ? -1.371 -0.153 0.334 1.00 93.88 86 ASN A O 1
ATOM 698 N N . ALA A 1 87 ? -1.146 -0.333 -1.893 1.00 95.25 87 ALA A N 1
ATOM 699 C CA . ALA A 1 87 ? -2.576 -0.379 -2.182 1.00 95.25 87 ALA A CA 1
ATOM 700 C C . ALA A 1 87 ? -3.279 -1.599 -1.563 1.00 95.25 87 ALA A C 1
ATOM 702 O O . ALA A 1 87 ? -4.445 -1.504 -1.174 1.00 95.25 87 ALA A O 1
ATOM 703 N N . TYR A 1 88 ? -2.564 -2.714 -1.377 1.00 93.50 88 TYR A N 1
ATOM 704 C CA . TYR A 1 88 ? -3.093 -3.897 -0.693 1.00 93.50 88 TYR A CA 1
ATOM 705 C C . TYR A 1 88 ? -3.502 -3.641 0.761 1.00 93.50 88 TYR A C 1
ATOM 707 O O . TYR A 1 88 ? -4.391 -4.327 1.273 1.00 93.50 88 TYR A O 1
ATOM 715 N N . ALA A 1 89 ? -2.925 -2.634 1.425 1.00 90.25 89 ALA A N 1
ATOM 716 C CA . ALA A 1 89 ? -3.382 -2.226 2.751 1.00 90.25 89 ALA A CA 1
ATOM 717 C C . ALA A 1 89 ? -4.828 -1.702 2.706 1.00 90.25 89 ALA A C 1
ATOM 719 O O . ALA A 1 89 ? -5.621 -1.997 3.599 1.00 90.25 89 ALA A O 1
ATOM 720 N N . PHE A 1 90 ? -5.200 -0.983 1.642 1.00 94.25 90 PHE A N 1
ATOM 721 C CA . PHE A 1 90 ? -6.570 -0.510 1.455 1.00 94.25 90 PHE A CA 1
ATOM 722 C C . PHE A 1 90 ? -7.533 -1.635 1.103 1.00 94.25 90 PHE A C 1
ATOM 724 O O . PHE A 1 90 ? -8.612 -1.680 1.682 1.00 94.25 90 PHE A O 1
ATOM 731 N N . LEU A 1 91 ? -7.143 -2.558 0.218 1.00 93.12 91 LEU A N 1
ATOM 732 C CA . LEU A 1 91 ? -7.968 -3.729 -0.100 1.00 93.12 91 LEU A CA 1
ATOM 733 C C . LEU A 1 91 ? -8.224 -4.590 1.139 1.00 93.12 91 LEU A C 1
ATOM 735 O O . LEU A 1 91 ? -9.346 -5.010 1.389 1.00 93.12 91 LEU A O 1
ATOM 739 N N . THR 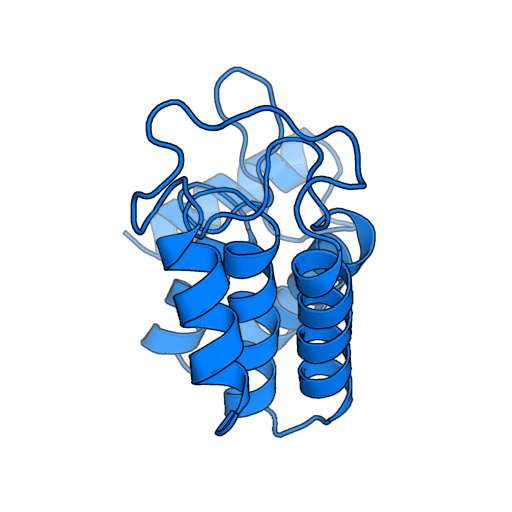A 1 92 ? -7.209 -4.777 1.980 1.00 89.75 92 THR A N 1
ATOM 740 C CA . THR A 1 92 ? -7.353 -5.538 3.230 1.00 89.75 92 THR A CA 1
ATOM 741 C C . THR A 1 92 ? -8.317 -4.867 4.195 1.00 89.75 92 THR A C 1
ATOM 743 O O . THR A 1 92 ? -9.171 -5.529 4.784 1.00 89.75 92 THR A O 1
ATOM 746 N N . LEU A 1 93 ? -8.205 -3.546 4.339 1.00 89.56 93 LEU A N 1
ATOM 747 C CA . LEU A 1 93 ? -9.086 -2.781 5.204 1.00 89.56 93 LEU A CA 1
ATOM 748 C C . LEU A 1 93 ? -10.519 -2.747 4.661 1.00 89.56 93 LEU A C 1
ATOM 750 O O . LEU A 1 93 ? -11.445 -2.944 5.438 1.00 89.56 93 LEU A O 1
ATOM 754 N N . TYR A 1 94 ? -10.699 -2.597 3.346 1.00 93.62 94 TYR A N 1
ATOM 755 C CA . TYR A 1 94 ? -11.997 -2.717 2.678 1.00 93.62 94 TYR A CA 1
ATOM 756 C C . TYR A 1 94 ? -12.626 -4.092 2.914 1.00 93.62 94 TYR A C 1
ATOM 758 O O . TYR A 1 94 ? -13.759 -4.172 3.371 1.00 93.62 94 TYR A O 1
ATOM 766 N N . ASN A 1 95 ? -11.881 -5.175 2.704 1.00 90.31 95 ASN A N 1
ATOM 767 C CA . ASN A 1 95 ? -12.406 -6.529 2.876 1.00 90.31 95 ASN A CA 1
ATOM 768 C C . ASN A 1 95 ? -12.811 -6.821 4.321 1.00 90.31 95 ASN A C 1
ATOM 770 O O . ASN A 1 95 ? -13.739 -7.594 4.563 1.00 90.31 95 ASN A O 1
ATOM 774 N N . PHE A 1 96 ? -12.164 -6.165 5.285 1.00 87.75 96 PHE A N 1
ATOM 775 C CA . PHE A 1 96 ? -12.531 -6.266 6.690 1.00 87.75 96 PHE A CA 1
ATOM 776 C C . PHE A 1 96 ? -13.746 -5.401 7.069 1.00 87.75 96 PHE A C 1
ATOM 778 O O . PHE A 1 96 ? -14.635 -5.884 7.765 1.00 87.75 96 PHE A O 1
ATOM 785 N N . THR A 1 97 ? -13.795 -4.136 6.642 1.00 90.62 97 THR A N 1
ATOM 786 C CA . THR A 1 97 ? -14.791 -3.153 7.119 1.00 90.62 97 THR A CA 1
ATOM 787 C C . THR A 1 97 ? -15.987 -2.974 6.195 1.00 90.62 97 THR A C 1
ATOM 789 O O . THR A 1 97 ? -17.013 -2.452 6.623 1.00 90.62 97 THR A O 1
ATOM 792 N N . GLN A 1 98 ? -15.846 -3.365 4.929 1.00 93.88 98 GLN A N 1
ATOM 793 C CA . GLN A 1 98 ? -16.759 -3.071 3.823 1.00 93.88 98 GLN A CA 1
ATOM 794 C C . GLN A 1 98 ? -16.974 -1.562 3.577 1.00 93.88 98 GLN A C 1
ATOM 796 O O . GLN A 1 98 ? -17.910 -1.162 2.884 1.00 93.88 98 GLN A O 1
ATOM 801 N N . ASP A 1 99 ? -16.092 -0.700 4.101 1.00 95.94 99 ASP A N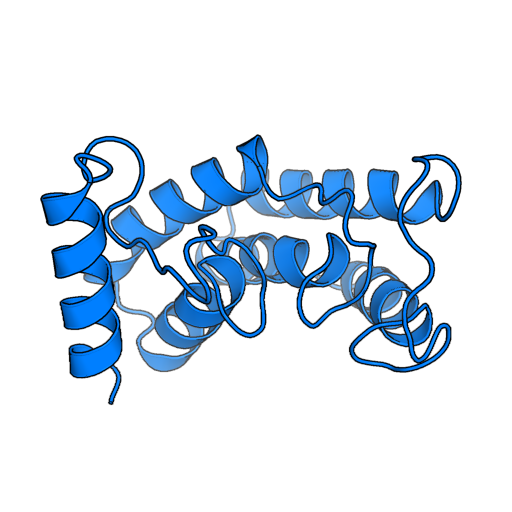 1
ATOM 802 C CA . ASP A 1 99 ? -16.136 0.742 3.853 1.00 95.94 99 ASP A CA 1
ATOM 803 C C . ASP A 1 99 ? -15.543 1.070 2.473 1.00 95.94 99 ASP A C 1
ATOM 805 O O . ASP A 1 99 ? -14.330 0.990 2.235 1.00 95.94 99 ASP A O 1
ATOM 809 N N . MET A 1 100 ? -16.425 1.497 1.567 1.00 97.88 100 MET A N 1
ATOM 810 C CA . MET A 1 100 ? -16.119 1.855 0.180 1.00 97.88 100 MET A CA 1
ATOM 811 C C . MET A 1 100 ? -15.041 2.937 0.040 1.00 97.88 100 MET A C 1
ATOM 813 O O . MET A 1 100 ? -14.400 3.022 -1.011 1.00 97.88 100 MET A O 1
ATOM 817 N N . LYS A 1 101 ? -14.782 3.738 1.084 1.00 98.00 101 LYS A N 1
ATOM 818 C CA . LYS A 1 101 ? -13.657 4.683 1.125 1.00 98.00 101 LYS A CA 1
ATOM 819 C C . LYS A 1 101 ? -12.330 3.989 0.820 1.00 98.00 101 LYS A C 1
ATOM 821 O O . LYS A 1 101 ? -11.497 4.555 0.112 1.00 98.00 101 LYS A O 1
ATOM 826 N N . TYR A 1 102 ? -12.108 2.787 1.348 1.00 96.88 102 TYR A N 1
ATOM 827 C CA . TYR A 1 102 ? -10.835 2.088 1.179 1.00 96.88 102 TYR A CA 1
ATOM 828 C C . TYR A 1 102 ? -10.723 1.425 -0.191 1.00 96.88 102 TYR A C 1
ATOM 830 O O . TYR A 1 102 ? -9.668 1.530 -0.812 1.00 96.88 102 TYR A O 1
ATOM 838 N N . LEU A 1 103 ? -11.818 0.887 -0.737 1.00 98.12 103 LEU A N 1
ATOM 839 C CA . LEU A 1 103 ? -11.834 0.445 -2.133 1.00 98.12 103 LEU A CA 1
ATOM 840 C C . LEU A 1 103 ? -11.515 1.608 -3.086 1.00 98.12 103 LEU A C 1
ATOM 842 O O . LEU A 1 103 ? -10.666 1.481 -3.964 1.00 98.12 103 LEU A O 1
ATOM 846 N N . TYR A 1 104 ? -12.105 2.785 -2.854 1.00 98.56 104 TYR A N 1
ATOM 847 C CA . TYR A 1 104 ? -11.783 3.992 -3.618 1.00 98.56 104 TYR A CA 1
ATOM 848 C C . TYR A 1 104 ? -10.287 4.347 -3.550 1.00 98.56 104 TYR A C 1
ATOM 850 O O . TYR A 1 104 ? -9.675 4.653 -4.575 1.00 98.56 104 TYR A O 1
ATOM 858 N N . ARG A 1 105 ? -9.670 4.278 -2.362 1.00 98.38 105 ARG A N 1
ATOM 859 C CA . ARG A 1 105 ? -8.228 4.536 -2.206 1.00 98.38 105 ARG A CA 1
ATOM 860 C C . ARG A 1 105 ? -7.374 3.522 -2.975 1.00 98.38 105 ARG A C 1
ATOM 862 O O . ARG A 1 105 ? -6.404 3.934 -3.609 1.00 98.38 105 ARG A O 1
ATOM 869 N N . ALA A 1 106 ? -7.749 2.240 -2.976 1.00 97.94 106 ALA A N 1
ATOM 870 C CA . ALA A 1 106 ? -7.085 1.217 -3.787 1.00 97.94 106 ALA A CA 1
ATOM 871 C C . ALA A 1 106 ? -7.180 1.542 -5.289 1.00 97.94 106 ALA A C 1
ATOM 873 O O . ALA A 1 106 ? -6.161 1.544 -5.977 1.00 97.94 106 ALA A O 1
ATOM 874 N N . CYS A 1 107 ? -8.363 1.928 -5.777 1.00 98.44 107 CYS A N 1
ATOM 875 C CA . CYS A 1 107 ? -8.554 2.347 -7.168 1.00 98.44 107 CYS A CA 1
ATOM 876 C C . CYS A 1 107 ? -7.700 3.565 -7.543 1.00 98.44 107 CYS A C 1
ATOM 878 O O . CYS A 1 107 ? -7.125 3.600 -8.626 1.00 98.44 107 CYS A O 1
ATOM 880 N N . LYS A 1 108 ? -7.536 4.546 -6.647 1.00 98.50 108 LYS A N 1
ATOM 881 C CA . LYS A 1 108 ? -6.648 5.696 -6.898 1.00 98.50 108 LYS A CA 1
ATOM 882 C C . LYS A 1 108 ? -5.171 5.319 -6.972 1.00 98.50 108 LYS A C 1
ATOM 884 O O . LYS A 1 108 ? -4.422 5.913 -7.741 1.00 98.50 108 LYS A O 1
ATOM 889 N N . PHE A 1 109 ? -4.749 4.304 -6.228 1.00 98.06 109 PHE A N 1
ATOM 890 C CA . PHE A 1 109 ? -3.405 3.749 -6.375 1.00 98.06 109 PHE A CA 1
ATOM 891 C C . PHE A 1 109 ? -3.256 2.937 -7.669 1.00 98.06 109 PHE A C 1
ATOM 893 O O . PHE A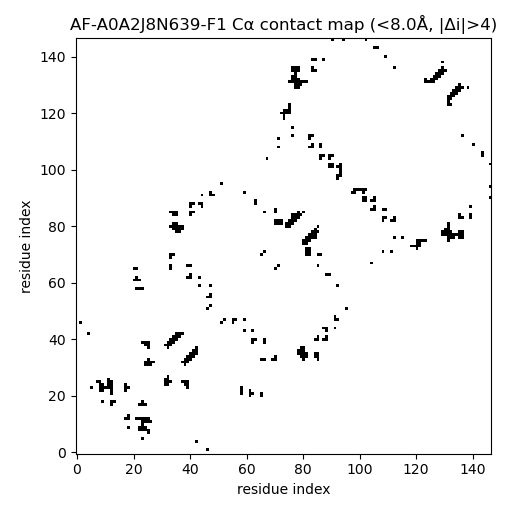 1 109 ? -2.174 2.927 -8.256 1.00 98.06 109 PHE A O 1
ATOM 900 N N . ALA A 1 110 ? -4.325 2.294 -8.144 1.00 98.25 110 ALA A N 1
ATOM 901 C CA . ALA A 1 110 ? -4.347 1.663 -9.459 1.00 98.25 110 ALA A CA 1
ATOM 902 C C . ALA A 1 110 ? -4.256 2.686 -10.593 1.00 98.25 110 ALA A C 1
ATOM 904 O O . ALA A 1 110 ? -3.447 2.479 -11.487 1.00 98.25 110 ALA A O 1
ATOM 905 N N . GLU A 1 111 ? -4.974 3.813 -10.522 1.00 98.12 111 GLU A N 1
ATOM 906 C CA . GLU A 1 111 ? -4.822 4.924 -11.478 1.00 98.12 111 GLU A CA 1
ATOM 907 C C . GLU A 1 111 ? -3.357 5.377 -11.582 1.00 98.12 111 GLU A C 1
ATOM 909 O O . GLU A 1 111 ? -2.809 5.424 -12.679 1.00 98.12 111 GLU A O 1
ATOM 914 N N . TRP A 1 112 ? -2.675 5.576 -10.447 1.00 97.69 112 TRP A N 1
ATOM 915 C CA . TRP A 1 112 ? -1.234 5.868 -10.431 1.00 97.69 112 TRP A CA 1
ATOM 916 C C . TRP A 1 112 ? -0.391 4.784 -11.124 1.00 97.69 112 TRP A C 1
ATOM 918 O O . TRP A 1 112 ? 0.599 5.085 -11.789 1.00 97.69 112 TRP A O 1
ATOM 928 N N . CYS A 1 113 ? -0.757 3.512 -10.955 1.00 97.31 113 CYS A N 1
ATOM 929 C CA . CYS A 1 113 ? -0.066 2.390 -11.588 1.00 97.31 113 CYS A CA 1
ATOM 930 C C . CYS A 1 113 ? -0.364 2.256 -13.089 1.00 97.31 113 CYS A C 1
ATOM 932 O O . CYS A 1 113 ? 0.445 1.653 -13.787 1.00 97.31 113 CYS A O 1
ATOM 934 N N . LEU A 1 114 ? -1.487 2.782 -13.590 1.00 97.38 114 LEU A N 1
ATOM 935 C CA . LEU A 1 114 ? -1.802 2.795 -15.024 1.00 97.38 114 LEU A CA 1
ATOM 936 C C . LEU A 1 114 ? -0.902 3.772 -15.791 1.00 97.38 114 LEU A C 1
ATOM 938 O O . LEU A 1 114 ? -0.555 3.508 -16.937 1.00 97.38 114 LEU A O 1
ATOM 942 N N . GLU A 1 115 ? -0.440 4.831 -15.132 1.00 96.62 115 GLU A N 1
ATOM 943 C CA . GLU A 1 115 ? 0.570 5.778 -15.629 1.00 96.62 115 GLU A CA 1
ATOM 944 C C . GLU A 1 115 ? 2.009 5.262 -15.374 1.00 96.62 115 GLU A C 1
ATOM 946 O O . GLU A 1 115 ? 2.929 6.007 -15.016 1.00 96.62 115 GLU A O 1
ATOM 951 N N . TYR A 1 116 ? 2.222 3.944 -15.497 1.00 95.50 116 TYR A N 1
ATOM 952 C CA . TYR A 1 116 ? 3.502 3.304 -15.185 1.00 95.50 116 TYR A CA 1
ATOM 953 C C . TYR A 1 116 ? 4.642 3.902 -16.017 1.00 95.50 116 TYR A C 1
ATOM 955 O O . TYR A 1 116 ? 4.675 3.797 -17.241 1.00 95.50 116 TYR A O 1
ATOM 963 N N . GLY A 1 117 ? 5.646 4.444 -15.329 1.00 93.94 117 GLY A N 1
ATOM 964 C CA . GLY A 1 117 ? 6.841 5.015 -15.958 1.00 93.94 117 GLY A CA 1
ATOM 965 C C . GLY A 1 117 ? 6.742 6.512 -16.255 1.00 93.94 117 GLY A C 1
ATOM 966 O O . GLY A 1 117 ? 7.762 7.120 -16.567 1.00 93.94 117 GLY A O 1
ATOM 967 N N . GLU A 1 118 ? 5.577 7.131 -16.060 1.00 95.94 118 GLU A N 1
ATOM 968 C CA . GLU A 1 118 ? 5.374 8.562 -16.330 1.00 95.94 118 GLU A CA 1
ATOM 969 C C . GLU A 1 118 ? 5.774 9.463 -15.145 1.00 95.94 118 GLU A C 1
ATOM 971 O O . GLU A 1 118 ? 5.997 10.660 -15.305 1.00 95.94 118 GLU A O 1
ATOM 976 N N . HIS A 1 119 ? 5.983 8.879 -13.960 1.00 95.19 119 HIS A N 1
ATOM 977 C CA . HIS A 1 119 ? 6.260 9.620 -12.716 1.00 95.19 119 HIS A CA 1
ATOM 978 C C . HIS A 1 119 ? 7.746 9.843 -12.392 1.00 95.19 119 HIS A C 1
ATOM 980 O O . HIS A 1 119 ? 8.087 10.309 -11.300 1.00 95.19 119 HIS A O 1
ATOM 986 N N . GLY A 1 120 ? 8.661 9.473 -13.295 1.00 93.88 120 GLY A N 1
ATOM 987 C CA . GLY A 1 120 ? 10.109 9.586 -13.060 1.00 93.88 120 GLY A CA 1
ATOM 988 C C . GLY A 1 120 ? 10.630 8.684 -11.929 1.00 93.88 120 GLY A C 1
ATOM 989 O O . GLY A 1 120 ? 11.623 9.009 -11.273 1.00 93.88 120 GLY A O 1
ATOM 990 N N . CYS A 1 121 ? 9.941 7.569 -11.663 1.00 93.38 121 CYS A N 1
ATOM 991 C CA . CYS A 1 121 ? 10.385 6.558 -10.707 1.00 93.38 121 CYS A CA 1
ATOM 992 C C . CYS A 1 121 ? 11.677 5.876 -11.177 1.00 93.38 121 CYS A C 1
ATOM 994 O O . CYS A 1 121 ? 11.953 5.774 -12.372 1.00 93.38 121 CYS A O 1
ATOM 996 N N . ARG A 1 122 ? 12.459 5.358 -10.225 1.00 90.25 122 ARG A N 1
ATOM 997 C CA . ARG A 1 122 ? 13.648 4.555 -10.539 1.00 90.25 122 ARG A CA 1
ATOM 998 C C . ARG A 1 122 ? 13.244 3.239 -11.209 1.00 90.25 122 ARG A C 1
ATOM 1000 O O . ARG A 1 122 ? 12.229 2.645 -10.845 1.00 90.25 122 ARG A O 1
ATOM 1007 N N . THR A 1 123 ? 14.070 2.762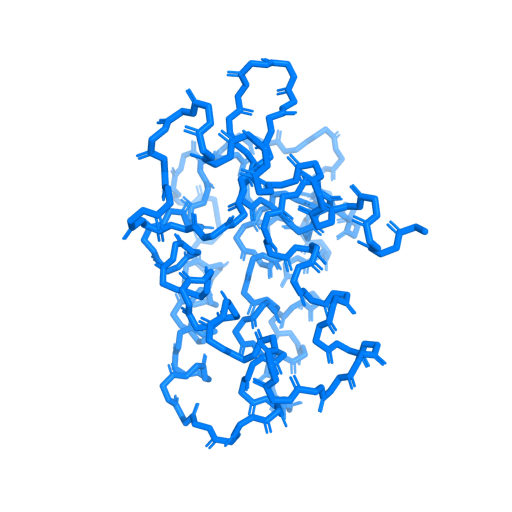 -12.135 1.00 92.81 123 THR A N 1
ATOM 1008 C CA . THR A 1 123 ? 13.960 1.395 -12.654 1.00 92.81 123 THR A CA 1
ATOM 1009 C C . THR A 1 123 ? 14.378 0.410 -11.554 1.00 92.81 123 THR A C 1
ATOM 1011 O O . THR A 1 123 ? 15.447 0.608 -10.973 1.00 92.81 123 THR A O 1
ATOM 1014 N N . PRO A 1 124 ? 13.572 -0.621 -11.240 1.00 92.19 124 PRO A N 1
ATOM 1015 C CA . PRO A 1 124 ? 13.945 -1.646 -10.263 1.00 92.19 124 PRO A CA 1
ATOM 1016 C C . PRO A 1 124 ? 15.149 -2.483 -10.716 1.00 92.19 124 PRO A C 1
ATOM 1018 O O . PRO A 1 124 ? 15.379 -2.614 -11.918 1.00 92.19 124 PRO A O 1
ATOM 1021 N N . ASP A 1 125 ? 15.855 -3.118 -9.776 1.00 92.31 125 ASP A N 1
ATOM 1022 C CA . ASP A 1 125 ? 16.992 -4.006 -10.079 1.00 92.31 125 ASP A CA 1
ATOM 1023 C C . ASP A 1 125 ? 16.557 -5.196 -10.946 1.00 92.31 125 ASP A C 1
ATOM 1025 O O . ASP A 1 125 ? 17.257 -5.599 -11.878 1.00 92.31 125 ASP A O 1
ATOM 1029 N N . THR A 1 126 ? 15.354 -5.721 -10.684 1.00 92.25 126 THR A N 1
ATOM 1030 C CA . THR A 1 126 ? 14.694 -6.738 -11.509 1.00 92.25 126 THR A CA 1
ATOM 1031 C C . THR A 1 126 ? 13.369 -6.208 -12.094 1.00 92.25 126 THR A C 1
ATOM 1033 O O . THR A 1 126 ? 12.293 -6.475 -11.553 1.00 92.25 126 THR A O 1
ATOM 1036 N N . PRO A 1 127 ? 13.391 -5.472 -13.229 1.00 95.62 127 PRO A N 1
ATOM 1037 C CA . PRO A 1 127 ? 12.253 -4.667 -13.707 1.00 95.62 127 PRO A CA 1
ATOM 1038 C C . PRO A 1 127 ? 10.954 -5.426 -13.993 1.00 95.62 127 PRO A C 1
ATOM 1040 O O . PRO A 1 127 ? 9.888 -4.818 -14.039 1.00 95.62 127 PRO A O 1
ATOM 1043 N N . PHE A 1 128 ? 11.025 -6.744 -14.185 1.00 96.94 128 PHE A N 1
ATOM 1044 C CA . PHE A 1 128 ? 9.882 -7.594 -14.532 1.00 96.94 128 PHE A CA 1
ATOM 1045 C C . PHE A 1 128 ? 9.547 -8.632 -13.453 1.00 96.94 128 PHE A C 1
ATOM 1047 O O . PHE A 1 128 ? 8.690 -9.482 -13.674 1.00 96.94 128 PHE A O 1
ATOM 1054 N N . SER A 1 129 ? 10.210 -8.595 -12.293 1.00 95.81 129 SER A N 1
ATOM 1055 C CA . SER A 1 129 ? 9.945 -9.543 -11.208 1.00 95.81 129 SER A CA 1
ATOM 1056 C C . SER A 1 129 ? 8.619 -9.260 -10.499 1.00 95.81 129 SER A C 1
ATOM 1058 O O . SER A 1 129 ? 8.049 -8.174 -10.607 1.00 95.81 129 SER A O 1
ATOM 1060 N N . LEU A 1 130 ? 8.135 -10.246 -9.739 1.00 93.25 130 LEU A N 1
ATOM 1061 C CA . LEU A 1 130 ? 6.895 -10.125 -8.970 1.00 93.25 130 LEU A CA 1
ATOM 1062 C C . LEU A 1 130 ? 6.995 -9.084 -7.845 1.00 93.25 130 LEU A C 1
ATOM 1064 O O . LEU A 1 130 ? 6.054 -8.342 -7.599 1.00 93.25 130 LEU A O 1
ATOM 1068 N N . PHE A 1 131 ? 8.120 -9.023 -7.134 1.00 91.94 131 PHE A N 1
ATOM 1069 C CA . PHE A 1 131 ? 8.212 -8.207 -5.921 1.00 91.94 131 PHE A CA 1
ATOM 1070 C C . PHE A 1 131 ? 8.730 -6.791 -6.169 1.00 91.94 131 PHE A C 1
ATOM 1072 O O . PHE A 1 131 ? 8.338 -5.872 -5.451 1.00 91.94 131 PHE A O 1
ATOM 1079 N N . GLU A 1 132 ? 9.574 -6.584 -7.174 1.00 90.19 132 GLU A N 1
ATOM 1080 C CA . GLU A 1 132 ? 10.166 -5.269 -7.452 1.00 90.19 132 GLU A CA 1
ATOM 1081 C C . GLU A 1 132 ? 9.610 -4.644 -8.728 1.00 90.19 132 GLU A C 1
ATOM 1083 O O . GLU A 1 132 ? 9.485 -3.423 -8.821 1.00 90.19 132 GLU A O 1
ATOM 1088 N N . GLY A 1 133 ? 9.286 -5.495 -9.700 1.00 91.19 133 GLY A N 1
ATOM 1089 C CA . GLY A 1 133 ? 9.006 -5.105 -11.066 1.00 91.19 133 GLY A CA 1
ATOM 1090 C C . GLY A 1 133 ? 7.535 -5.116 -11.465 1.00 91.19 133 GLY A C 1
ATOM 1091 O O . GLY A 1 133 ? 6.608 -5.206 -10.657 1.00 91.19 133 GLY A O 1
ATOM 1092 N N . MET A 1 134 ? 7.355 -5.039 -12.779 1.00 96.88 134 MET A N 1
ATOM 1093 C CA . MET A 1 134 ? 6.075 -4.902 -13.465 1.00 96.88 134 MET A CA 1
ATOM 1094 C C . MET A 1 134 ? 5.104 -6.052 -13.182 1.00 96.88 134 MET A C 1
ATOM 1096 O O . MET A 1 134 ? 3.903 -5.809 -13.088 1.00 96.88 134 MET A O 1
ATOM 1100 N N . ALA A 1 135 ? 5.593 -7.286 -13.008 1.00 97.19 135 ALA A N 1
ATOM 1101 C CA . ALA A 1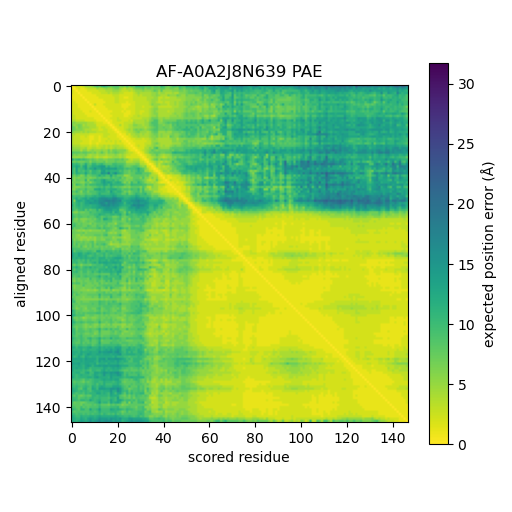 135 ? 4.718 -8.426 -12.732 1.00 97.19 135 ALA A CA 1
ATOM 1102 C C . ALA A 1 135 ? 3.924 -8.230 -11.432 1.00 97.19 135 ALA A C 1
ATOM 1104 O O . ALA A 1 135 ? 2.752 -8.588 -11.377 1.00 97.19 135 ALA A O 1
ATOM 1105 N N . GLY A 1 136 ? 4.518 -7.589 -10.421 1.00 95.75 136 GLY A N 1
ATOM 1106 C CA . GLY A 1 136 ? 3.823 -7.226 -9.188 1.00 95.75 136 GLY A CA 1
ATOM 1107 C C . GLY A 1 136 ? 2.721 -6.194 -9.379 1.00 95.75 136 GLY A C 1
ATOM 1108 O O . GLY A 1 136 ? 1.632 -6.328 -8.827 1.00 95.75 136 GLY A O 1
ATOM 1109 N N . THR A 1 137 ? 2.986 -5.170 -10.187 1.00 97.25 137 THR A N 1
ATOM 1110 C CA . THR A 1 137 ? 1.987 -4.147 -10.509 1.00 97.25 137 THR A CA 1
ATOM 1111 C C . THR A 1 137 ? 0.828 -4.738 -11.310 1.00 97.25 137 THR A C 1
ATOM 1113 O O . THR A 1 137 ? -0.325 -4.479 -10.981 1.00 97.25 137 THR A O 1
ATOM 1116 N N . ILE A 1 138 ? 1.113 -5.585 -12.306 1.00 98.06 138 ILE A N 1
ATOM 1117 C CA . ILE A 1 138 ? 0.084 -6.306 -13.071 1.00 98.06 138 ILE A CA 1
ATOM 1118 C C . ILE A 1 138 ? -0.744 -7.199 -12.147 1.00 98.06 138 ILE A C 1
ATOM 1120 O O . ILE A 1 138 ? -1.967 -7.201 -12.251 1.00 98.06 138 ILE A O 1
ATOM 1124 N N . TYR A 1 139 ? -0.089 -7.923 -11.235 1.00 97.50 139 TYR A N 1
ATOM 1125 C CA . TYR A 1 139 ? -0.768 -8.785 -10.272 1.00 97.50 139 TYR A CA 1
ATOM 1126 C C . TYR A 1 139 ? -1.793 -7.996 -9.450 1.00 97.50 139 TYR A C 1
ATOM 1128 O O . TYR A 1 139 ? -2.961 -8.365 -9.428 1.00 97.50 139 TYR A O 1
ATOM 1136 N N . PHE A 1 140 ? -1.385 -6.865 -8.867 1.00 97.00 140 PHE A N 1
ATOM 1137 C CA . PHE A 1 140 ? -2.289 -5.979 -8.126 1.00 97.00 140 PHE A CA 1
ATOM 1138 C C . PHE A 1 140 ? -3.474 -5.490 -8.973 1.00 97.00 140 PHE A C 1
ATOM 1140 O O . PHE A 1 140 ? -4.613 -5.526 -8.518 1.00 97.00 140 PHE A O 1
ATOM 1147 N N . LEU A 1 141 ? -3.221 -5.041 -10.206 1.00 98.06 141 LEU A N 1
ATOM 1148 C CA . LEU A 1 141 ? -4.278 -4.537 -11.089 1.00 98.06 141 LEU A CA 1
ATOM 1149 C C . LEU A 1 141 ? -5.283 -5.631 -11.470 1.00 98.06 141 LEU A C 1
ATOM 1151 O O . LEU A 1 141 ? -6.475 -5.353 -11.564 1.00 98.06 141 LEU A O 1
ATOM 1155 N N . ALA A 1 142 ? -4.810 -6.861 -11.682 1.00 97.75 142 ALA A N 1
ATOM 1156 C CA . ALA A 1 142 ? -5.670 -8.006 -11.957 1.00 97.75 142 ALA A CA 1
ATOM 1157 C C . ALA A 1 142 ? -6.511 -8.392 -10.732 1.00 97.75 142 ALA A C 1
ATOM 1159 O O . ALA A 1 142 ? -7.701 -8.658 -10.874 1.00 97.75 142 ALA A O 1
ATOM 1160 N N . ASP A 1 143 ? -5.912 -8.381 -9.542 1.00 96.19 143 ASP A N 1
ATOM 1161 C CA . ASP A 1 143 ? -6.587 -8.707 -8.281 1.00 96.19 143 ASP A CA 1
ATOM 1162 C C . ASP A 1 143 ? -7.681 -7.679 -7.939 1.00 96.19 143 ASP A C 1
ATOM 1164 O O . ASP A 1 143 ? -8.766 -8.032 -7.490 1.00 96.19 143 ASP A O 1
ATOM 1168 N N . LEU A 1 144 ? -7.461 -6.401 -8.273 1.00 96.62 144 LEU A N 1
ATOM 1169 C CA . LEU A 1 144 ? -8.446 -5.329 -8.090 1.00 96.62 144 LEU A CA 1
ATOM 1170 C C . LEU A 1 144 ? -9.728 -5.505 -8.930 1.00 96.62 144 LEU A C 1
ATOM 1172 O O . LEU A 1 144 ? -10.732 -4.853 -8.648 1.00 96.62 144 LEU A O 1
ATOM 1176 N N . LEU A 1 145 ? -9.729 -6.362 -9.959 1.00 95.50 145 LEU A N 1
ATOM 1177 C CA . LEU A 1 145 ? -10.933 -6.632 -10.757 1.00 95.50 145 LEU A CA 1
ATOM 1178 C C . LEU A 1 145 ? -12.026 -7.341 -9.946 1.00 95.50 145 LEU A C 1
ATOM 1180 O O . LEU A 1 145 ? -13.205 -7.212 -10.278 1.00 95.50 145 LEU A O 1
ATOM 1184 N N . VAL A 1 146 ? -11.638 -8.086 -8.907 1.00 94.38 146 VAL A N 1
ATOM 1185 C CA . VAL A 1 146 ? -12.546 -8.797 -7.998 1.00 94.38 146 VAL A CA 1
ATOM 1186 C C . VAL A 1 146 ? -12.066 -8.561 -6.556 1.00 94.38 146 VAL A C 1
ATOM 1188 O O . VAL A 1 146 ? -11.436 -9.447 -5.980 1.00 94.38 146 VAL A O 1
ATOM 1191 N N . PRO A 1 147 ? -12.300 -7.351 -6.011 1.00 84.38 147 PRO A N 1
ATOM 1192 C CA . PRO A 1 147 ? -11.720 -6.900 -4.746 1.00 84.38 147 PRO A CA 1
ATOM 1193 C C . PRO A 1 147 ? -12.235 -7.656 -3.515 1.00 84.38 147 PRO A C 1
ATOM 1195 O O . PRO A 1 147 ? -13.431 -8.034 -3.498 1.00 84.38 147 PRO A O 1
#